Protein AF-A0A397GHV8-F1 (afdb_monomer_lite)

Foldseek 3Di:
DDDPPDDPVRVVVVVLVVVCVVVVVDDSVVVVVVVLLCVQVCVLCVQLPVVCVVVDDPDDSVRSSPDDPVRSVVVSCVSVVPPPPDPPDPPPPDDDDDDDDDDDDDDDDDDDDDDDDDDDDDDDDDDDDDDDDDDDDDDDDDDDDDDDPDDDDDDD

Secondary structure (DSSP, 8-state):
-------HHHHHHHHHHHHHHH-TTS-HHHHHHHHHHHHHHHHHHHHH-GGGGGG-SS--HHHHHTS-HHHHHHHHHHHHHTGGG-----------------------------------------------PPPP--------------PPPPP-

Organism: NCBI:txid1348612

Structure (mmCIF, N/CA/C/O backbone):
data_AF-A0A397GHV8-F1
#
_entry.id   AF-A0A397GHV8-F1
#
loop_
_atom_site.group_PDB
_atom_site.id
_atom_site.type_symbol
_atom_site.label_atom_id
_atom_site.label_alt_id
_atom_site.label_comp_id
_atom_site.label_asym_id
_atom_site.label_entity_id
_atom_site.label_seq_id
_atom_site.pdbx_PDB_ins_code
_atom_site.Cartn_x
_atom_site.Cartn_y
_atom_site.Cartn_z
_atom_site.occupancy
_atom_site.B_iso_or_equiv
_atom_site.auth_seq_id
_atom_site.auth_comp_id
_atom_site.auth_asym_id
_atom_site.auth_atom_id
_atom_site.pdbx_PDB_model_num
ATOM 1 N N . MET A 1 1 ? -38.137 -7.444 -5.343 1.00 61.31 1 MET A N 1
ATOM 2 C CA . MET A 1 1 ? -36.714 -7.296 -4.967 1.00 61.31 1 MET A CA 1
ATOM 3 C C . MET A 1 1 ? -36.447 -5.820 -4.716 1.00 61.31 1 MET A C 1
ATOM 5 O O . MET A 1 1 ? -36.509 -5.040 -5.658 1.00 61.31 1 MET A O 1
ATOM 9 N N . ILE A 1 2 ? -36.284 -5.407 -3.458 1.00 61.28 2 ILE A N 1
ATOM 10 C CA . ILE A 1 2 ? -36.099 -3.989 -3.115 1.00 61.28 2 ILE A CA 1
ATOM 11 C C . ILE A 1 2 ? -34.654 -3.614 -3.449 1.00 61.28 2 ILE A C 1
ATOM 13 O O . ILE A 1 2 ? -33.714 -4.163 -2.878 1.00 61.28 2 ILE A O 1
ATOM 17 N N . LYS A 1 3 ? -34.476 -2.715 -4.419 1.00 72.56 3 LYS A N 1
ATOM 18 C CA . LYS A 1 3 ? -33.164 -2.241 -4.861 1.00 72.56 3 LYS A CA 1
ATOM 19 C C . LYS A 1 3 ? -32.762 -1.065 -3.968 1.00 72.56 3 LYS A C 1
ATOM 21 O O . LYS A 1 3 ? -33.164 0.071 -4.200 1.00 72.56 3 LYS A O 1
ATOM 26 N N . TYR A 1 4 ? -32.029 -1.346 -2.894 1.00 74.69 4 TYR A N 1
ATOM 27 C CA . TYR A 1 4 ? -31.474 -0.296 -2.046 1.00 74.69 4 TYR A CA 1
ATOM 28 C C . TYR A 1 4 ? -30.295 0.359 -2.770 1.00 74.69 4 TYR A C 1
ATOM 30 O O . TYR A 1 4 ? -29.204 -0.203 -2.832 1.00 74.69 4 TYR A O 1
ATOM 38 N N . ASN A 1 5 ? -30.510 1.557 -3.313 1.00 83.81 5 ASN A N 1
ATOM 39 C CA . ASN A 1 5 ? -29.432 2.381 -3.857 1.00 83.81 5 ASN A CA 1
ATOM 40 C C . ASN A 1 5 ? -28.649 3.000 -2.691 1.00 83.81 5 ASN A C 1
ATOM 42 O O . ASN A 1 5 ? -28.887 4.138 -2.287 1.00 83.81 5 ASN A O 1
ATOM 46 N N . ILE A 1 6 ? -27.753 2.218 -2.090 1.00 85.94 6 ILE A N 1
ATOM 47 C CA . ILE A 1 6 ? -26.847 2.718 -1.061 1.00 85.94 6 ILE A CA 1
ATOM 48 C C . ILE A 1 6 ? -25.722 3.508 -1.753 1.00 85.94 6 ILE A C 1
ATOM 50 O O . ILE A 1 6 ? -25.091 3.022 -2.689 1.00 85.94 6 ILE A O 1
ATOM 54 N N . GLY A 1 7 ? -25.471 4.743 -1.313 1.00 93.88 7 GLY A N 1
ATOM 55 C CA . GLY A 1 7 ? -24.343 5.527 -1.826 1.00 93.88 7 GLY A CA 1
ATOM 56 C C . GLY A 1 7 ? -23.004 4.909 -1.414 1.00 93.88 7 GLY A C 1
ATOM 57 O O . GLY A 1 7 ? -22.897 4.350 -0.322 1.00 93.88 7 GLY A O 1
ATOM 58 N N . GLU A 1 8 ? -21.967 5.056 -2.241 1.00 92.31 8 GLU A N 1
ATOM 59 C CA . GLU A 1 8 ? -20.646 4.437 -2.039 1.00 92.31 8 GLU A CA 1
ATOM 60 C C . GLU A 1 8 ? -20.065 4.693 -0.638 1.00 92.31 8 GLU A C 1
ATOM 62 O O . GLU A 1 8 ? -19.580 3.774 0.019 1.00 92.31 8 GLU A O 1
ATOM 67 N N . LYS A 1 9 ? -20.182 5.928 -0.131 1.00 92.62 9 LYS A N 1
ATOM 68 C CA . LYS A 1 9 ? -19.743 6.288 1.228 1.00 92.62 9 LYS A CA 1
ATOM 69 C C . LYS A 1 9 ? -20.422 5.427 2.298 1.00 92.62 9 LYS A C 1
ATOM 71 O O . LYS A 1 9 ? -19.765 4.970 3.230 1.00 92.62 9 LYS A O 1
ATOM 76 N N . LYS A 1 10 ? -21.732 5.200 2.159 1.00 94.31 10 LYS A N 1
ATOM 77 C CA . LYS A 1 10 ? -22.521 4.386 3.090 1.00 94.31 10 LYS A CA 1
ATOM 78 C C . LYS A 1 10 ? -22.217 2.899 2.907 1.00 94.31 10 LYS A C 1
ATOM 80 O O . LYS A 1 10 ? -22.049 2.215 3.908 1.00 94.31 10 LYS A O 1
ATOM 85 N N . ALA A 1 11 ? -22.055 2.432 1.666 1.00 94.88 11 ALA A N 1
ATOM 86 C CA . ALA A 1 11 ? -21.621 1.064 1.368 1.00 94.88 11 ALA A CA 1
ATOM 87 C C . ALA A 1 11 ? -20.285 0.743 2.054 1.00 94.88 11 ALA A C 1
ATOM 89 O O . ALA A 1 11 ? -20.196 -0.201 2.832 1.00 94.88 11 ALA A O 1
ATOM 90 N N . LYS A 1 12 ? -19.263 1.577 1.822 1.00 93.25 12 LYS A N 1
ATOM 91 C CA . LYS A 1 12 ? -17.925 1.420 2.409 1.00 93.25 12 LYS A CA 1
ATOM 92 C C . LYS A 1 12 ? -17.975 1.419 3.934 1.00 93.25 12 LYS A C 1
ATOM 94 O O . LYS A 1 12 ? -17.316 0.596 4.557 1.00 93.25 12 LYS A O 1
ATOM 99 N N . GLY A 1 13 ? -18.769 2.315 4.527 1.00 95.06 13 GLY A N 1
ATOM 100 C CA . GLY A 1 13 ? -18.993 2.353 5.971 1.00 95.06 13 GLY A CA 1
ATOM 101 C C . GLY A 1 13 ? -19.463 1.002 6.510 1.00 95.06 13 GLY A C 1
ATOM 102 O O . GLY A 1 13 ? -18.775 0.422 7.345 1.00 95.06 13 GLY A O 1
ATOM 103 N N . LEU A 1 14 ? -20.555 0.477 5.949 1.00 95.44 14 LEU A N 1
ATOM 104 C CA . LEU A 1 14 ? -21.138 -0.805 6.356 1.00 95.44 14 LEU A CA 1
ATOM 105 C C . LEU A 1 14 ? -20.161 -1.975 6.198 1.00 95.44 14 LEU A C 1
ATOM 107 O O . LEU A 1 14 ? -20.093 -2.825 7.076 1.00 95.44 14 LEU A O 1
ATOM 111 N N . VAL A 1 15 ? -19.368 -1.997 5.124 1.00 95.25 15 VAL A N 1
ATOM 112 C CA . VAL A 1 15 ? -18.340 -3.032 4.928 1.00 95.25 15 VAL A CA 1
ATOM 113 C C . VAL A 1 15 ? -17.275 -2.968 6.024 1.00 95.25 15 VAL A C 1
ATOM 115 O O . VAL A 1 15 ? -16.914 -3.999 6.581 1.00 95.25 15 VAL A O 1
ATOM 118 N N . TYR A 1 16 ? -16.788 -1.775 6.378 1.00 95.75 16 TYR A N 1
ATOM 119 C CA . TYR A 1 16 ? -15.825 -1.643 7.475 1.00 95.75 16 TYR A CA 1
ATOM 120 C C . TYR A 1 16 ? -16.420 -2.047 8.824 1.00 95.75 16 TYR A C 1
ATOM 122 O O . TYR A 1 16 ? -15.723 -2.688 9.603 1.00 95.75 16 TYR A O 1
ATOM 130 N N . ASP A 1 17 ? -17.671 -1.675 9.100 1.00 95.12 17 ASP A N 1
ATOM 131 C CA . ASP A 1 17 ? -18.353 -2.058 10.341 1.00 95.12 17 ASP A CA 1
ATOM 132 C C . ASP A 1 17 ? -18.482 -3.582 10.434 1.00 95.12 17 ASP A C 1
ATOM 134 O O . ASP A 1 17 ? -18.033 -4.174 11.413 1.00 95.12 17 ASP A O 1
ATOM 138 N N . PHE A 1 18 ? -18.937 -4.220 9.352 1.00 95.94 18 PHE A N 1
ATOM 139 C CA . PHE A 1 18 ? -19.019 -5.674 9.245 1.00 95.94 18 PHE A CA 1
ATOM 140 C C . PHE A 1 18 ? -17.666 -6.363 9.479 1.00 95.94 18 PHE A C 1
ATOM 142 O O . PHE A 1 18 ? -17.587 -7.324 10.236 1.00 95.94 18 PHE A O 1
ATOM 149 N N . ILE A 1 19 ? -16.575 -5.875 8.877 1.00 95.75 19 ILE A N 1
ATOM 150 C CA . ILE A 1 19 ? -15.241 -6.477 9.064 1.00 95.75 19 ILE A CA 1
ATOM 151 C C . ILE A 1 19 ? -14.763 -6.339 10.517 1.00 95.75 19 ILE A C 1
ATOM 153 O O . ILE A 1 19 ? -14.168 -7.272 11.054 1.00 95.75 19 ILE A O 1
ATOM 157 N N . ILE A 1 20 ? -15.003 -5.193 11.160 1.00 96.25 20 ILE A N 1
ATOM 158 C CA . ILE A 1 20 ? -14.586 -4.956 12.550 1.00 96.25 20 ILE A CA 1
ATOM 159 C C . ILE A 1 20 ? -15.358 -5.849 13.525 1.00 96.25 20 ILE A C 1
ATOM 161 O O . ILE A 1 20 ? -14.756 -6.351 14.471 1.00 96.25 20 ILE A O 1
ATOM 165 N N . GLU A 1 21 ? -16.641 -6.115 13.269 1.00 96.06 21 GLU A N 1
ATOM 166 C CA . GLU A 1 21 ? -17.420 -7.089 14.047 1.00 96.06 21 GLU A CA 1
ATOM 167 C C . GLU A 1 21 ? -16.802 -8.496 14.003 1.00 96.06 21 GLU A C 1
ATOM 169 O O . GLU A 1 21 ? -16.810 -9.201 15.010 1.00 96.06 21 GLU A O 1
ATOM 174 N N . GLN A 1 22 ? -16.212 -8.891 12.868 1.00 95.94 22 GLN A N 1
ATOM 175 C CA . GLN A 1 22 ? -15.527 -10.184 12.723 1.00 95.94 22 GLN A CA 1
ATOM 176 C C . GLN A 1 22 ? -14.087 -10.179 13.269 1.00 95.94 22 GLN A C 1
ATOM 178 O O . GLN A 1 22 ? -13.521 -11.236 13.544 1.00 95.94 22 GLN A O 1
ATOM 183 N N . LEU A 1 23 ? -13.471 -9.002 13.421 1.00 93.94 23 LEU A N 1
ATOM 184 C CA . LEU A 1 23 ? -12.079 -8.823 13.842 1.00 93.94 23 LEU A CA 1
ATOM 185 C C . LEU A 1 23 ? -12.002 -7.929 15.092 1.00 93.94 23 LEU A C 1
ATOM 187 O O . LEU A 1 23 ? -11.498 -6.803 15.008 1.00 93.94 23 LEU A O 1
ATOM 191 N N . PRO A 1 24 ? -12.420 -8.426 16.274 1.00 86.12 24 PRO A N 1
ATOM 192 C CA . PRO A 1 24 ? -12.605 -7.604 17.476 1.00 86.12 24 PRO A CA 1
ATOM 193 C C . PRO A 1 24 ? -11.316 -6.943 17.990 1.00 86.12 24 PRO A C 1
ATOM 195 O O . PRO A 1 24 ? -11.362 -5.924 18.674 1.00 86.12 24 PRO A O 1
ATOM 198 N N . ASN A 1 25 ? -10.149 -7.480 17.626 1.00 93.06 25 ASN A N 1
ATOM 199 C CA . ASN A 1 25 ? -8.846 -6.933 18.015 1.00 93.06 25 ASN A CA 1
ATOM 200 C C . ASN A 1 25 ? -8.333 -5.830 17.069 1.00 93.06 25 ASN A C 1
ATOM 202 O O . ASN A 1 25 ? -7.255 -5.274 17.289 1.00 93.06 25 ASN A O 1
ATOM 206 N N . THR A 1 26 ? -9.066 -5.513 15.999 1.00 94.12 26 THR A N 1
ATOM 207 C CA . THR A 1 26 ? -8.674 -4.501 15.014 1.00 94.12 26 THR A CA 1
ATOM 208 C C . THR A 1 26 ? -9.481 -3.227 15.213 1.00 94.12 26 THR A C 1
ATOM 210 O O . THR A 1 26 ? -10.691 -3.253 15.393 1.00 94.12 26 THR A O 1
ATOM 213 N N . LYS A 1 27 ? -8.816 -2.072 15.130 1.00 95.38 27 LYS A N 1
ATOM 214 C CA . LYS A 1 27 ? -9.495 -0.771 15.127 1.00 95.38 27 LYS A CA 1
ATOM 215 C C . LYS A 1 27 ? -9.859 -0.353 13.707 1.00 95.38 27 LYS A C 1
ATOM 217 O O . LYS A 1 27 ? -9.039 -0.482 12.794 1.00 95.38 27 LYS A O 1
ATOM 222 N N . ARG A 1 28 ? -11.033 0.263 13.539 1.00 95.00 28 ARG A N 1
ATOM 223 C CA . ARG A 1 28 ? -11.523 0.768 12.242 1.00 95.00 28 ARG A CA 1
ATOM 224 C C . ARG A 1 28 ? -10.532 1.705 11.550 1.00 95.00 28 ARG A C 1
ATOM 226 O O . ARG A 1 28 ? -10.322 1.612 10.345 1.00 95.00 28 ARG A O 1
ATOM 233 N N . GLU A 1 29 ? -9.888 2.583 12.313 1.00 94.50 29 GLU A N 1
ATOM 234 C CA . GLU A 1 29 ? -8.864 3.508 11.813 1.00 94.50 29 GLU A CA 1
ATOM 235 C C . GLU A 1 29 ? -7.645 2.791 11.214 1.00 94.50 29 GLU A C 1
ATOM 237 O O . GLU A 1 29 ? -7.127 3.210 10.179 1.00 94.50 29 GLU A O 1
ATOM 242 N N . ASN A 1 30 ? -7.210 1.688 11.826 1.00 94.62 30 ASN A N 1
ATOM 243 C CA . ASN A 1 30 ? -6.079 0.901 11.348 1.00 94.62 30 ASN A CA 1
ATOM 244 C C . ASN A 1 30 ? -6.458 0.130 10.087 1.00 94.62 30 ASN A C 1
ATOM 246 O O . ASN A 1 30 ? -5.701 0.153 9.119 1.00 94.62 30 ASN A O 1
ATOM 250 N N . LEU A 1 31 ? -7.653 -0.463 10.067 1.00 95.38 31 LEU A N 1
ATOM 251 C CA . LEU A 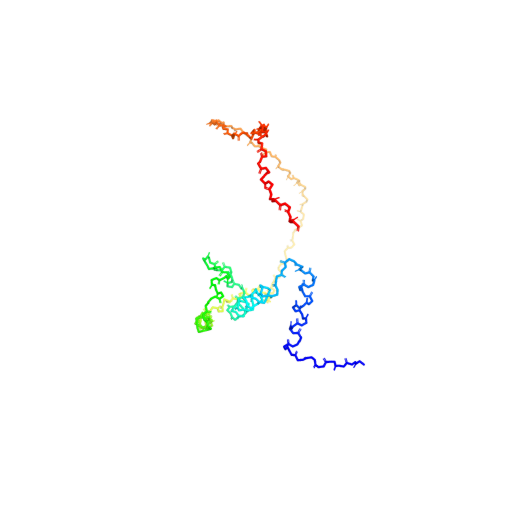1 31 ? -8.194 -1.142 8.893 1.00 95.38 31 LEU A CA 1
ATOM 252 C C . LEU A 1 31 ? -8.316 -0.187 7.695 1.00 95.38 31 LEU A C 1
ATOM 254 O O . LEU A 1 31 ? -7.895 -0.517 6.586 1.00 95.38 31 LEU A O 1
ATOM 258 N N . CYS A 1 32 ? -8.810 1.032 7.921 1.00 94.44 32 CYS A N 1
ATOM 259 C CA . CYS A 1 32 ? -8.894 2.062 6.888 1.00 94.44 32 CYS A CA 1
ATOM 260 C C . CYS A 1 32 ? -7.503 2.441 6.348 1.00 94.44 32 CYS A C 1
ATOM 262 O O . CYS A 1 32 ? -7.288 2.430 5.135 1.00 94.44 32 CYS A O 1
ATOM 264 N N . LYS A 1 33 ? -6.523 2.695 7.229 1.00 94.44 33 LYS A N 1
ATOM 265 C CA . LYS A 1 33 ? -5.134 3.004 6.833 1.00 94.44 33 LYS A CA 1
ATOM 266 C C . LYS A 1 33 ? -4.489 1.865 6.040 1.00 94.44 33 LYS A C 1
ATOM 268 O O . LYS A 1 33 ? -3.810 2.119 5.047 1.00 94.44 33 LYS A O 1
ATOM 273 N N . GLN A 1 34 ? -4.694 0.618 6.464 1.00 94.81 34 GLN A N 1
ATOM 274 C CA . GLN A 1 34 ? -4.198 -0.564 5.755 1.00 94.81 34 GLN A CA 1
ATOM 275 C C . GLN A 1 34 ? -4.845 -0.697 4.377 1.00 94.81 34 GLN A C 1
ATOM 277 O O . GLN A 1 34 ? -4.137 -0.912 3.399 1.00 94.81 34 GLN A O 1
ATOM 282 N N . THR A 1 35 ? -6.158 -0.483 4.285 1.00 95.50 35 THR A N 1
ATOM 283 C CA . THR A 1 35 ? -6.894 -0.545 3.016 1.00 95.50 35 THR A CA 1
ATOM 284 C C . THR A 1 35 ? -6.411 0.532 2.049 1.00 95.50 35 THR A C 1
ATOM 286 O O . THR A 1 35 ? -6.101 0.235 0.901 1.00 95.50 35 THR A O 1
ATOM 289 N N . GLN A 1 36 ? -6.255 1.776 2.510 1.00 94.88 36 GLN A N 1
ATOM 290 C CA . GLN A 1 36 ? -5.715 2.864 1.687 1.00 94.88 36 GLN A CA 1
ATOM 291 C C . GLN A 1 36 ? -4.286 2.573 1.212 1.00 94.88 36 GLN A C 1
ATOM 293 O O . GLN A 1 36 ? -3.964 2.797 0.045 1.00 94.88 36 GLN A O 1
ATOM 298 N N . ARG A 1 37 ? -3.435 2.034 2.095 1.00 96.44 37 ARG A N 1
ATOM 299 C CA . ARG A 1 37 ? -2.079 1.598 1.742 1.00 96.44 37 ARG A CA 1
ATOM 300 C C . ARG A 1 37 ? -2.101 0.512 0.670 1.00 96.44 37 ARG A C 1
ATOM 302 O O . ARG A 1 37 ? -1.358 0.619 -0.300 1.00 96.44 37 ARG A O 1
ATOM 309 N N . ALA A 1 38 ? -2.939 -0.505 0.849 1.00 96.31 38 ALA A N 1
ATOM 310 C CA . ALA A 1 38 ? -3.073 -1.611 -0.086 1.00 96.31 38 ALA A CA 1
ATOM 311 C C . ALA A 1 38 ? -3.556 -1.122 -1.455 1.00 96.31 38 ALA A C 1
ATOM 313 O O . ALA A 1 38 ? -2.915 -1.439 -2.447 1.00 96.31 38 ALA A O 1
ATOM 314 N N . ILE A 1 39 ? -4.593 -0.277 -1.503 1.00 95.88 39 ILE A N 1
ATOM 315 C CA . ILE A 1 39 ? -5.102 0.323 -2.749 1.00 95.88 39 ILE A CA 1
ATOM 316 C C . ILE A 1 39 ? -3.994 1.089 -3.471 1.00 95.88 39 ILE A C 1
ATOM 318 O O . ILE A 1 39 ? -3.804 0.924 -4.669 1.00 95.88 39 ILE A O 1
ATOM 322 N N . LYS A 1 40 ? -3.227 1.911 -2.752 1.00 95.50 40 LYS A N 1
ATOM 323 C CA . LYS A 1 40 ? -2.161 2.711 -3.363 1.00 95.50 40 LYS A CA 1
ATOM 324 C C . LYS A 1 40 ? -1.064 1.849 -3.991 1.00 95.50 40 LYS A C 1
ATOM 326 O O . LYS A 1 40 ? -0.612 2.145 -5.090 1.00 95.50 40 LYS A O 1
ATOM 331 N N . ILE A 1 41 ? -0.652 0.791 -3.295 1.00 96.12 41 ILE A N 1
ATOM 332 C CA . ILE A 1 41 ? 0.344 -0.165 -3.793 1.00 96.12 41 ILE A CA 1
ATOM 333 C C . ILE A 1 41 ? -0.232 -0.964 -4.966 1.00 96.12 41 ILE A C 1
ATOM 335 O O . ILE A 1 41 ? 0.424 -1.079 -5.995 1.00 96.12 41 ILE A O 1
ATOM 339 N N . PHE A 1 42 ? -1.464 -1.461 -4.837 1.00 96.25 42 PHE A N 1
ATOM 340 C CA . PHE A 1 42 ? -2.166 -2.193 -5.889 1.00 96.25 42 PHE A CA 1
ATOM 341 C C . PHE A 1 42 ? -2.243 -1.369 -7.177 1.00 96.25 42 PHE A C 1
ATOM 343 O O . PHE A 1 42 ? -1.761 -1.825 -8.204 1.00 96.25 42 PHE A O 1
ATOM 350 N N . ASN A 1 43 ? -2.713 -0.123 -7.101 1.00 95.25 43 ASN A N 1
ATOM 351 C CA . ASN A 1 43 ? -2.837 0.761 -8.261 1.00 95.25 43 ASN A CA 1
ATOM 352 C C . ASN A 1 43 ? -1.490 1.051 -8.948 1.00 95.25 43 ASN A C 1
ATOM 354 O O . ASN A 1 43 ? -1.456 1.313 -10.148 1.00 95.25 43 ASN A O 1
ATOM 358 N N . LEU A 1 44 ? -0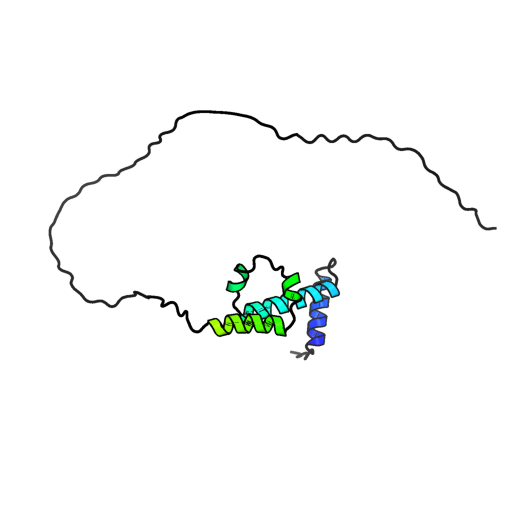.377 1.056 -8.202 1.00 95.94 44 LEU A N 1
ATOM 359 C CA . LEU A 1 44 ? 0.953 1.216 -8.791 1.00 95.94 44 LEU A CA 1
ATOM 360 C C . LEU A 1 44 ? 1.316 -0.017 -9.627 1.00 95.94 44 LEU A C 1
ATOM 362 O O . LEU A 1 44 ? 1.644 0.119 -10.803 1.00 95.94 44 LEU A O 1
ATOM 366 N N . PHE A 1 45 ? 1.239 -1.209 -9.030 1.00 95.75 45 PHE A N 1
ATOM 367 C CA . PHE A 1 45 ? 1.636 -2.463 -9.681 1.00 95.75 45 PHE A CA 1
ATOM 368 C C . PHE A 1 45 ? 0.645 -2.952 -10.735 1.00 95.75 45 PHE A C 1
ATOM 370 O O . PHE A 1 45 ? 1.050 -3.633 -11.668 1.00 95.75 45 PHE A O 1
ATOM 377 N N . GLU A 1 46 ? -0.619 -2.548 -10.653 1.00 95.69 46 GLU A N 1
ATOM 378 C CA . GLU A 1 46 ? -1.592 -2.726 -11.732 1.00 95.69 46 GLU A CA 1
ATOM 379 C C . GLU A 1 46 ? -1.142 -2.004 -13.011 1.00 95.69 46 GLU A C 1
ATOM 381 O O . GLU A 1 46 ? -1.310 -2.530 -14.106 1.00 95.69 46 GLU A O 1
ATOM 386 N N . LYS A 1 47 ? -0.515 -0.827 -12.879 1.00 95.06 47 LYS A N 1
ATOM 387 C CA . LYS A 1 47 ? -0.061 -0.024 -14.021 1.00 95.06 47 LYS A CA 1
ATOM 388 C C . LYS A 1 47 ? 1.300 -0.437 -14.569 1.00 95.06 47 LYS A C 1
ATOM 390 O O . LYS A 1 47 ? 1.483 -0.428 -15.778 1.00 95.06 47 LYS A O 1
ATOM 395 N N . ILE A 1 48 ? 2.259 -0.752 -13.698 1.00 94.88 48 ILE A N 1
ATOM 396 C CA . ILE A 1 48 ? 3.629 -1.091 -14.133 1.00 94.88 48 ILE A CA 1
ATOM 397 C C . ILE A 1 48 ? 3.846 -2.590 -14.375 1.00 94.88 48 ILE A C 1
ATOM 399 O O . ILE A 1 48 ? 4.884 -2.969 -14.913 1.00 94.88 48 ILE A O 1
ATOM 403 N N . GLY A 1 49 ? 2.888 -3.428 -13.969 1.00 95.00 49 GLY A N 1
ATOM 404 C CA . GLY A 1 49 ? 2.966 -4.885 -14.014 1.00 95.00 49 GLY A CA 1
ATOM 405 C C . GLY A 1 49 ? 3.213 -5.501 -12.635 1.00 95.00 49 GLY A C 1
ATOM 406 O O . GLY A 1 49 ? 4.084 -5.072 -11.870 1.00 95.00 49 GLY A O 1
ATOM 407 N N . THR A 1 50 ? 2.449 -6.542 -12.299 1.00 95.25 50 THR A N 1
ATOM 408 C CA . THR A 1 50 ? 2.592 -7.268 -11.025 1.00 95.25 50 THR A CA 1
ATOM 409 C C . THR A 1 50 ? 3.895 -8.059 -10.950 1.00 95.25 50 THR A C 1
ATOM 411 O O . THR A 1 50 ? 4.421 -8.274 -9.860 1.00 95.25 50 THR A O 1
ATOM 414 N N . ASP A 1 51 ? 4.458 -8.442 -12.099 1.00 94.31 51 ASP A N 1
ATOM 415 C CA . ASP A 1 51 ? 5.792 -9.038 -12.215 1.00 94.31 51 ASP A CA 1
ATOM 416 C C . ASP A 1 51 ? 6.878 -8.105 -11.663 1.00 94.31 51 ASP A C 1
ATOM 418 O O . ASP A 1 51 ? 7.914 -8.570 -11.189 1.00 94.31 51 ASP A O 1
ATOM 422 N N . LYS A 1 52 ? 6.635 -6.787 -11.640 1.00 94.25 52 LYS A N 1
ATOM 423 C CA . LYS A 1 52 ? 7.608 -5.818 -11.130 1.00 94.25 52 LYS A CA 1
ATOM 424 C C . LYS A 1 52 ? 7.798 -5.870 -9.617 1.00 94.25 52 LYS A C 1
ATOM 426 O O . LYS A 1 52 ? 8.840 -5.432 -9.127 1.00 94.25 52 LYS A O 1
ATOM 431 N N . ILE A 1 53 ? 6.852 -6.448 -8.874 1.00 94.31 53 ILE A N 1
ATOM 432 C CA . ILE A 1 53 ? 6.925 -6.562 -7.409 1.00 94.31 53 ILE A CA 1
ATOM 433 C C . ILE A 1 53 ? 8.200 -7.301 -6.979 1.00 94.31 53 ILE A C 1
ATOM 435 O O . ILE A 1 53 ? 8.841 -6.899 -6.007 1.00 94.31 53 ILE A O 1
ATOM 439 N N . GLN A 1 54 ? 8.620 -8.326 -7.731 1.00 94.25 54 GLN A N 1
ATOM 440 C CA . GLN A 1 54 ? 9.791 -9.144 -7.391 1.00 94.25 54 GLN A CA 1
ATOM 441 C C . GLN A 1 54 ? 11.118 -8.366 -7.406 1.00 94.25 54 GLN A C 1
ATOM 443 O O . GLN A 1 54 ? 12.096 -8.801 -6.802 1.00 94.25 54 GLN A O 1
ATOM 448 N N . TYR A 1 55 ? 11.173 -7.213 -8.082 1.00 93.69 55 TYR A N 1
ATOM 449 C CA . TYR A 1 55 ? 12.392 -6.403 -8.181 1.00 93.69 55 TYR A CA 1
ATOM 450 C C . TYR A 1 55 ? 12.558 -5.416 -7.017 1.00 93.69 55 TYR A C 1
ATOM 452 O O . TYR A 1 55 ? 13.596 -4.756 -6.912 1.00 93.69 55 TYR A O 1
ATOM 460 N N . ILE A 1 56 ? 11.578 -5.311 -6.115 1.00 94.19 56 ILE A N 1
ATOM 461 C CA . ILE A 1 56 ? 11.681 -4.459 -4.930 1.00 94.19 56 ILE A CA 1
ATOM 462 C C . ILE A 1 56 ? 12.604 -5.123 -3.904 1.00 94.19 56 ILE A C 1
ATOM 464 O O . ILE A 1 56 ? 12.231 -6.096 -3.256 1.00 94.19 56 ILE A O 1
ATOM 468 N N . LYS A 1 57 ? 13.805 -4.566 -3.714 1.00 94.38 57 LYS A N 1
ATOM 469 C CA . LYS A 1 57 ? 14.792 -5.106 -2.759 1.00 94.38 57 LYS A CA 1
ATOM 470 C C . LYS A 1 57 ? 14.777 -4.424 -1.392 1.00 94.38 57 LYS A C 1
ATOM 472 O O . LYS A 1 57 ? 14.921 -5.083 -0.372 1.00 94.38 57 LYS A O 1
ATOM 477 N N . THR A 1 58 ? 14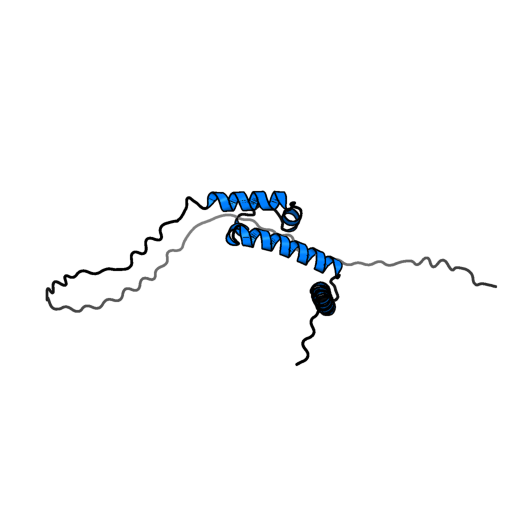.642 -3.100 -1.365 1.00 96.44 58 THR A N 1
ATOM 478 C CA . THR A 1 58 ? 14.909 -2.286 -0.162 1.00 96.44 58 THR A CA 1
ATOM 479 C C . THR A 1 58 ? 13.704 -1.486 0.327 1.00 96.44 58 THR A C 1
ATOM 481 O O . THR A 1 58 ? 13.715 -0.967 1.443 1.00 96.44 58 THR A O 1
ATOM 484 N N . PHE A 1 59 ? 12.645 -1.380 -0.478 1.00 95.75 59 PHE A N 1
ATOM 485 C CA . PHE A 1 59 ? 11.470 -0.587 -0.136 1.00 95.75 59 PHE A CA 1
ATOM 486 C C . PHE A 1 59 ? 10.380 -1.456 0.487 1.00 95.75 59 PHE A C 1
ATOM 488 O O . PHE A 1 59 ? 9.901 -2.413 -0.110 1.00 95.75 59 PHE A O 1
ATOM 495 N N . SER A 1 60 ? 9.937 -1.083 1.687 1.00 95.25 60 SER A N 1
ATOM 496 C CA . SER A 1 60 ? 8.769 -1.705 2.314 1.00 95.25 60 SER A CA 1
ATOM 497 C C . SER A 1 60 ? 7.460 -1.152 1.740 1.00 95.25 60 SER A C 1
ATOM 499 O O . SER A 1 60 ? 7.408 -0.013 1.271 1.00 95.25 60 SER A O 1
ATOM 501 N N . ALA A 1 61 ? 6.361 -1.895 1.904 1.00 93.81 61 ALA A N 1
ATOM 502 C CA . ALA A 1 61 ? 5.009 -1.413 1.605 1.00 93.81 61 ALA A CA 1
ATOM 503 C C . ALA A 1 61 ? 4.692 -0.072 2.300 1.00 93.81 61 ALA A C 1
ATOM 505 O O . ALA A 1 61 ? 4.060 0.815 1.728 1.00 93.81 61 ALA A O 1
ATOM 506 N N . ASN A 1 62 ? 5.165 0.109 3.538 1.00 95.06 62 ASN A N 1
ATOM 507 C CA . ASN A 1 62 ? 4.977 1.358 4.270 1.00 95.06 62 ASN A CA 1
ATOM 508 C C . ASN A 1 62 ? 5.733 2.519 3.608 1.00 95.06 62 ASN A C 1
ATOM 510 O O . ASN A 1 62 ? 5.178 3.608 3.485 1.00 95.06 62 ASN A O 1
ATOM 514 N N . SER A 1 63 ? 6.965 2.281 3.156 1.00 96.19 63 SER A N 1
ATOM 515 C CA . SER A 1 63 ? 7.786 3.280 2.463 1.00 96.19 63 SER A CA 1
ATOM 516 C C . SER A 1 63 ? 7.162 3.685 1.128 1.00 96.19 63 SER A C 1
ATOM 518 O O . SER A 1 63 ? 6.973 4.873 0.893 1.00 96.19 63 SER A O 1
ATOM 520 N N . ILE A 1 64 ? 6.746 2.713 0.311 1.00 95.25 64 ILE A N 1
ATOM 521 C CA . ILE A 1 64 ? 6.102 2.959 -0.992 1.00 95.25 64 ILE A CA 1
ATOM 522 C C . ILE A 1 64 ? 4.812 3.767 -0.813 1.00 95.25 64 ILE A C 1
ATOM 524 O O . ILE A 1 64 ? 4.537 4.703 -1.557 1.00 95.25 64 ILE A O 1
ATOM 528 N N . SER A 1 65 ? 4.031 3.468 0.229 1.00 95.00 65 SER A N 1
ATOM 529 C CA . SER A 1 65 ? 2.769 4.172 0.483 1.00 95.00 65 SER A CA 1
ATOM 530 C C . SER A 1 65 ? 2.920 5.667 0.782 1.00 95.00 65 SER A C 1
ATOM 532 O O . SER A 1 65 ? 1.950 6.418 0.641 1.00 95.00 65 SER A O 1
ATOM 534 N N . LYS A 1 66 ? 4.121 6.109 1.171 1.00 96.25 66 LYS A N 1
ATOM 535 C CA . LYS A 1 66 ? 4.425 7.515 1.456 1.00 96.25 66 LYS A CA 1
ATOM 536 C C . LYS A 1 66 ? 4.737 8.335 0.205 1.00 96.25 66 LYS A C 1
ATOM 538 O O . LYS A 1 66 ? 4.706 9.553 0.314 1.00 96.25 66 LYS A O 1
ATOM 543 N N . PHE A 1 67 ? 4.988 7.702 -0.943 1.00 95.75 67 PHE A N 1
ATOM 544 C CA . PHE A 1 67 ? 5.262 8.424 -2.187 1.00 95.75 67 PHE A CA 1
ATOM 545 C C . PHE A 1 67 ? 4.091 9.316 -2.576 1.00 95.75 67 PHE A C 1
ATOM 547 O O . PHE A 1 67 ? 2.933 8.928 -2.398 1.00 95.75 67 PHE A O 1
ATOM 554 N N . THR A 1 68 ? 4.355 10.503 -3.102 1.00 96.19 68 THR A N 1
ATOM 555 C CA . THR A 1 68 ? 3.287 11.358 -3.624 1.00 96.19 68 THR A CA 1
ATOM 556 C C . THR A 1 68 ? 2.715 10.772 -4.914 1.00 96.19 68 THR A C 1
ATOM 558 O O . THR A 1 68 ? 3.273 9.847 -5.509 1.00 96.19 68 THR A O 1
ATOM 561 N N . ASN A 1 69 ? 1.565 11.283 -5.353 1.00 94.12 69 ASN A N 1
ATOM 562 C CA . ASN A 1 69 ? 0.984 10.818 -6.610 1.00 94.12 69 ASN A CA 1
ATOM 563 C C . ASN A 1 69 ? 1.906 11.148 -7.792 1.00 94.12 69 ASN A C 1
ATOM 565 O O . ASN A 1 69 ? 2.016 10.348 -8.712 1.00 94.12 69 ASN A O 1
ATOM 569 N N . GLU A 1 70 ? 2.616 12.274 -7.743 1.00 96.69 70 GLU A N 1
ATOM 570 C CA . GLU A 1 70 ? 3.571 12.696 -8.771 1.00 96.69 70 GLU A CA 1
ATOM 571 C C . GLU A 1 70 ? 4.797 11.776 -8.811 1.00 96.69 70 GLU A C 1
ATOM 573 O O . GLU A 1 70 ? 5.250 11.400 -9.889 1.00 96.69 70 GLU A O 1
ATOM 578 N N . GLU A 1 71 ? 5.325 11.372 -7.651 1.00 96.50 71 GLU A N 1
ATOM 579 C CA . GLU A 1 71 ? 6.428 10.404 -7.570 1.00 96.50 71 GLU A CA 1
ATOM 580 C C . GLU A 1 71 ? 6.021 9.039 -8.129 1.00 96.50 71 GLU A C 1
ATOM 582 O O . GLU A 1 71 ? 6.772 8.437 -8.895 1.00 96.50 71 GLU A O 1
ATOM 587 N N . LEU A 1 72 ? 4.813 8.573 -7.799 1.00 95.44 72 LEU A N 1
ATOM 588 C CA . LEU A 1 72 ? 4.273 7.330 -8.348 1.00 95.44 72 LEU A CA 1
ATOM 589 C C . LEU A 1 72 ? 4.079 7.411 -9.863 1.00 95.44 72 LEU A C 1
ATOM 591 O O . LEU A 1 72 ? 4.403 6.452 -10.560 1.00 95.44 72 LEU A O 1
ATOM 595 N N . GLN A 1 73 ? 3.597 8.542 -10.381 1.00 95.81 73 GLN A N 1
ATOM 596 C CA . GLN A 1 73 ? 3.428 8.721 -11.823 1.00 95.81 73 GLN A CA 1
ATOM 597 C C . GLN A 1 73 ? 4.762 8.709 -12.563 1.00 95.81 73 GLN A C 1
ATOM 599 O O . GLN A 1 73 ? 4.863 8.024 -13.567 1.00 95.81 73 GLN A O 1
ATOM 604 N N . LYS A 1 74 ? 5.826 9.313 -12.021 1.00 96.38 74 LYS A N 1
ATOM 605 C CA . LYS A 1 74 ? 7.169 9.206 -12.625 1.00 96.38 74 LYS A CA 1
ATOM 606 C C . LYS A 1 74 ? 7.639 7.757 -12.768 1.00 96.38 74 LYS A C 1
ATOM 608 O O . LYS A 1 74 ? 8.259 7.407 -13.768 1.00 96.38 74 LYS A O 1
ATOM 613 N N . VAL A 1 75 ? 7.358 6.913 -11.770 1.00 94.38 75 VAL A N 1
ATOM 614 C CA . VAL A 1 75 ? 7.668 5.477 -11.846 1.00 94.38 75 VAL A CA 1
ATOM 615 C C . VAL A 1 75 ? 6.839 4.818 -12.947 1.00 94.38 75 VAL A C 1
ATOM 617 O O . VAL A 1 75 ? 7.386 4.074 -13.756 1.00 94.38 75 VAL A O 1
ATOM 620 N N . ILE A 1 76 ? 5.541 5.116 -13.011 1.00 94.75 76 ILE A N 1
ATOM 621 C CA . ILE A 1 76 ? 4.644 4.594 -14.050 1.00 94.75 76 ILE A CA 1
ATOM 622 C C . ILE A 1 76 ? 5.119 5.005 -15.447 1.00 94.75 76 ILE A C 1
ATOM 624 O O . ILE A 1 76 ? 5.243 4.147 -16.321 1.00 94.75 76 ILE A O 1
ATOM 628 N N . ASP A 1 77 ? 5.447 6.278 -15.644 1.00 95.19 77 ASP A N 1
ATOM 629 C CA . ASP A 1 77 ? 5.912 6.833 -16.913 1.00 95.19 77 ASP A CA 1
ATOM 630 C C . ASP A 1 77 ? 7.226 6.180 -17.353 1.00 95.19 77 ASP A C 1
ATOM 632 O O . ASP A 1 77 ? 7.381 5.834 -18.523 1.00 95.19 77 ASP A O 1
ATOM 636 N N . TYR A 1 78 ? 8.150 5.933 -16.417 1.00 94.06 78 TYR A N 1
ATOM 637 C CA . TYR A 1 78 ? 9.401 5.225 -16.693 1.00 94.06 78 TYR A CA 1
ATOM 638 C C . TYR A 1 78 ? 9.159 3.803 -17.217 1.00 94.06 78 TYR A C 1
ATOM 640 O O . TYR A 1 78 ? 9.770 3.398 -18.205 1.00 94.06 78 TYR A O 1
ATOM 648 N N . PHE A 1 79 ? 8.264 3.035 -16.592 1.00 89.75 79 PHE A N 1
ATOM 649 C CA . PHE A 1 79 ? 7.967 1.672 -17.048 1.00 89.75 79 PHE A CA 1
ATOM 650 C C . PHE A 1 79 ? 7.107 1.637 -18.316 1.00 89.75 79 PHE A C 1
ATOM 652 O O . PHE A 1 79 ? 7.248 0.709 -19.107 1.00 89.75 79 PHE A O 1
ATOM 659 N N . SER A 1 80 ? 6.278 2.656 -18.541 1.00 88.06 80 SER A N 1
ATOM 660 C CA . SER A 1 80 ? 5.442 2.764 -19.742 1.00 88.06 80 SER A CA 1
ATOM 661 C C . SER A 1 80 ? 6.252 3.198 -20.970 1.00 88.06 80 SER A C 1
ATOM 663 O O . SER A 1 80 ? 6.044 2.674 -22.056 1.00 88.06 80 SER A O 1
ATOM 665 N N . SER A 1 81 ? 7.221 4.105 -20.800 1.00 80.12 81 SER A N 1
ATOM 666 C CA . SER A 1 81 ? 8.044 4.643 -21.901 1.00 80.12 81 SER A CA 1
ATOM 667 C C . SER A 1 81 ? 9.125 3.674 -22.390 1.00 80.12 81 SER A C 1
ATOM 669 O O . SER A 1 81 ? 9.640 3.818 -23.492 1.00 80.12 81 SER A O 1
ATOM 671 N N . ASN A 1 82 ? 9.489 2.678 -21.578 1.00 65.50 82 ASN A N 1
ATOM 672 C CA . ASN A 1 82 ? 10.493 1.670 -21.931 1.00 65.50 82 ASN A CA 1
ATOM 673 C C . ASN A 1 82 ? 9.891 0.437 -22.636 1.00 65.50 82 ASN A C 1
ATOM 675 O O . ASN A 1 82 ? 10.605 -0.539 -22.871 1.00 65.50 82 ASN A O 1
ATOM 679 N N . HIS A 1 83 ? 8.590 0.449 -22.954 1.00 58.47 83 HIS A N 1
ATOM 680 C CA . HIS A 1 83 ? 7.888 -0.709 -23.512 1.00 58.47 83 HIS A CA 1
ATOM 681 C C . HIS A 1 83 ? 8.077 -0.898 -25.032 1.00 58.47 83 HIS A C 1
ATOM 683 O O . HIS A 1 83 ? 7.771 -1.971 -25.545 1.00 58.47 83 HIS A O 1
ATOM 689 N N . ASP A 1 84 ? 8.667 0.065 -25.745 1.00 55.41 84 ASP A N 1
ATOM 690 C CA . ASP A 1 84 ? 8.731 0.020 -27.216 1.00 55.41 84 ASP A CA 1
ATOM 691 C C . ASP A 1 84 ? 9.833 -0.885 -27.809 1.00 55.41 84 ASP A C 1
ATOM 693 O O . ASP A 1 84 ? 9.885 -1.050 -29.023 1.00 55.41 84 ASP A O 1
ATOM 697 N N . ASN A 1 85 ? 10.702 -1.519 -27.006 1.00 54.69 85 ASN A N 1
ATOM 698 C CA . ASN A 1 85 ? 11.904 -2.193 -27.544 1.00 54.69 85 ASN A CA 1
ATOM 699 C C . ASN A 1 85 ? 12.115 -3.659 -27.129 1.00 54.69 85 ASN A C 1
ATOM 701 O O . ASN A 1 85 ? 13.226 -4.169 -27.253 1.00 54.69 85 ASN A O 1
ATOM 705 N N . SER A 1 86 ? 11.099 -4.368 -26.634 1.00 50.34 86 SER A N 1
ATOM 706 C CA . SER A 1 86 ? 11.272 -5.790 -26.2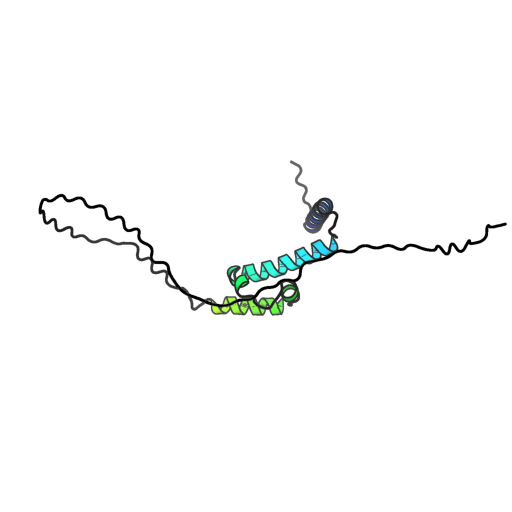95 1.00 50.34 86 SER A CA 1
ATOM 707 C C . SER A 1 86 ? 10.006 -6.609 -26.518 1.00 50.34 86 SER A C 1
ATOM 709 O O . SER A 1 86 ? 9.524 -7.286 -25.612 1.00 50.34 86 SER A O 1
ATOM 711 N N . SER A 1 87 ? 9.488 -6.606 -27.748 1.00 51.62 87 SER A N 1
ATOM 712 C CA . SER A 1 87 ? 8.773 -7.793 -28.223 1.00 51.62 87 SER A CA 1
ATOM 713 C C . SER A 1 87 ? 9.814 -8.885 -28.436 1.00 51.62 87 SER A C 1
ATOM 715 O O . SER A 1 87 ? 10.449 -8.963 -29.482 1.00 51.62 87 SER A O 1
ATOM 717 N N . THR A 1 88 ? 10.053 -9.687 -27.402 1.00 49.91 88 THR A N 1
ATOM 718 C CA . THR A 1 88 ? 10.780 -10.943 -27.551 1.00 49.91 88 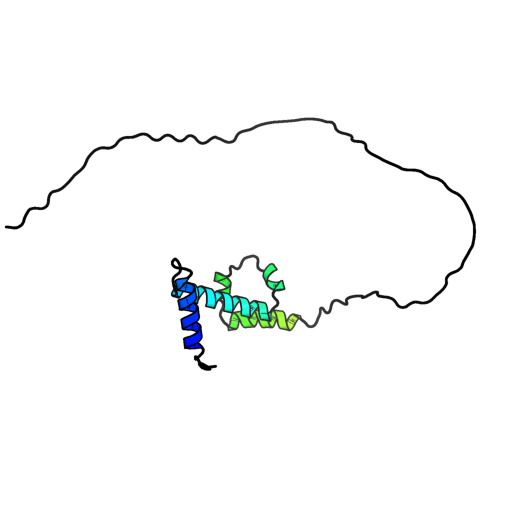THR A CA 1
ATOM 719 C C . THR A 1 88 ? 9.966 -11.811 -28.499 1.00 49.91 88 THR A C 1
ATOM 721 O O . THR A 1 88 ? 8.878 -12.264 -28.139 1.00 49.91 88 THR A O 1
ATOM 724 N N . GLU A 1 89 ? 10.466 -12.004 -29.720 1.00 45.16 89 GLU A N 1
ATOM 725 C CA . GLU A 1 89 ? 9.896 -12.952 -30.666 1.00 45.16 89 GLU A CA 1
ATOM 726 C C . GLU A 1 89 ? 9.854 -14.340 -30.026 1.00 45.16 89 GLU A C 1
ATOM 728 O O . GLU A 1 89 ? 10.864 -15.020 -29.840 1.00 45.16 89 GLU A O 1
ATOM 733 N N . ILE A 1 90 ? 8.647 -14.768 -29.681 1.00 52.53 90 ILE A N 1
ATOM 734 C CA . ILE A 1 90 ? 8.333 -16.172 -29.484 1.00 52.53 90 ILE A CA 1
ATOM 735 C C . ILE A 1 90 ? 8.475 -16.864 -30.843 1.00 52.53 90 ILE A C 1
ATOM 737 O O . ILE A 1 90 ? 7.539 -16.895 -31.639 1.00 52.53 90 ILE A O 1
ATOM 741 N N . SER A 1 91 ? 9.653 -17.435 -31.111 1.00 46.91 91 SER A N 1
ATOM 742 C CA . SER A 1 91 ? 9.818 -18.447 -32.158 1.00 46.91 91 SER A CA 1
ATOM 743 C C . SER A 1 91 ? 8.949 -19.654 -31.808 1.00 46.91 91 SER A C 1
ATOM 745 O O . SER A 1 91 ? 9.374 -20.589 -31.132 1.00 46.91 91 SER A O 1
ATOM 747 N N . THR A 1 92 ? 7.699 -19.625 -32.257 1.00 42.78 92 THR A N 1
ATOM 748 C CA . THR A 1 92 ? 6.849 -20.806 -32.345 1.00 42.78 92 THR A CA 1
ATOM 749 C C . THR A 1 92 ? 7.303 -21.594 -33.568 1.00 42.78 92 THR A C 1
ATOM 751 O O . THR A 1 92 ? 6.814 -21.409 -34.675 1.00 42.78 92 THR A O 1
ATOM 754 N N . THR A 1 93 ? 8.274 -22.491 -33.392 1.00 53.81 93 THR A N 1
ATOM 755 C CA . THR A 1 93 ? 8.519 -23.541 -34.387 1.00 53.81 93 THR A CA 1
ATOM 756 C C . THR A 1 93 ? 7.451 -24.618 -34.209 1.00 53.81 93 THR A C 1
ATOM 758 O O . THR A 1 93 ? 7.662 -25.663 -33.606 1.00 53.81 93 THR A O 1
ATOM 761 N N . SER A 1 94 ? 6.251 -24.333 -34.715 1.00 51.91 94 SER A N 1
ATOM 762 C CA . SER A 1 94 ? 5.217 -25.342 -34.932 1.00 51.91 94 SER A CA 1
ATOM 763 C C . SER A 1 94 ? 4.920 -25.432 -36.426 1.00 51.91 94 SER A C 1
ATOM 765 O O . SER A 1 94 ? 4.189 -24.620 -36.979 1.00 51.91 94 SER A O 1
ATOM 767 N N . GLY A 1 95 ? 5.577 -26.411 -37.052 1.00 46.16 95 GLY A N 1
ATOM 768 C CA . GLY A 1 95 ? 5.105 -27.228 -38.172 1.00 46.16 95 GLY A CA 1
ATOM 769 C C . GLY A 1 95 ? 4.454 -26.565 -39.389 1.00 46.16 95 GLY A C 1
ATOM 770 O O . GLY A 1 95 ? 3.261 -26.282 -39.386 1.00 46.16 95 GLY A O 1
ATOM 771 N N . LEU A 1 96 ? 5.170 -26.603 -40.519 1.00 43.22 96 LEU A N 1
ATOM 772 C CA . LEU A 1 96 ? 4.551 -27.019 -41.779 1.00 43.22 96 LEU A CA 1
ATOM 773 C C . LEU A 1 96 ? 5.487 -27.962 -42.552 1.00 43.22 96 LEU A C 1
ATOM 775 O O . LEU A 1 96 ? 6.478 -27.548 -43.142 1.00 43.22 96 LEU A O 1
ATOM 779 N N . SER A 1 97 ? 5.152 -29.251 -42.444 1.00 54.84 97 SER A N 1
ATOM 780 C CA . SER A 1 97 ? 5.238 -30.322 -43.446 1.00 54.84 97 SER A CA 1
ATOM 781 C C . SER A 1 97 ? 5.904 -29.985 -44.784 1.00 54.84 97 SER A C 1
ATOM 783 O O . SER A 1 97 ? 5.445 -29.077 -45.467 1.00 54.84 97 SER A O 1
ATOM 785 N N . ASN A 1 98 ? 6.829 -30.847 -45.229 1.00 51.69 98 ASN A N 1
ATOM 786 C CA . ASN A 1 98 ? 6.708 -31.538 -46.519 1.00 51.69 98 ASN A CA 1
ATOM 787 C C . ASN A 1 98 ? 7.486 -32.869 -46.511 1.00 51.69 98 ASN A C 1
ATOM 789 O O . ASN A 1 98 ? 8.600 -32.956 -46.011 1.00 51.69 98 ASN A O 1
ATOM 793 N N . HIS A 1 99 ? 6.824 -33.881 -47.067 1.00 49.91 99 HIS A N 1
ATOM 794 C CA . HIS A 1 99 ? 7.192 -35.280 -47.300 1.00 49.91 99 HIS A CA 1
ATOM 795 C C . HIS A 1 99 ? 8.672 -35.592 -47.616 1.00 49.91 99 HIS A C 1
ATOM 797 O O . HIS A 1 99 ? 9.325 -34.817 -48.302 1.00 49.91 99 HIS A O 1
ATOM 803 N N . VAL A 1 100 ? 9.160 -36.757 -47.171 1.00 43.25 100 VAL A N 1
ATOM 804 C CA . VAL A 1 100 ? 9.515 -37.938 -47.994 1.00 43.25 100 VAL A CA 1
ATOM 805 C C . VAL A 1 100 ? 9.726 -39.104 -47.017 1.00 43.25 100 VAL A C 1
ATOM 807 O O . VAL A 1 100 ? 10.590 -39.044 -46.147 1.00 43.25 100 VAL A O 1
ATOM 810 N N . THR A 1 101 ? 8.915 -40.154 -47.136 1.00 43.16 101 THR A N 1
ATOM 811 C CA . THR A 1 101 ? 9.147 -41.447 -46.480 1.00 43.16 101 THR A CA 1
ATOM 812 C C . THR A 1 101 ? 9.764 -42.358 -47.530 1.00 43.16 101 THR A C 1
ATOM 814 O O . THR A 1 101 ? 9.071 -42.784 -48.450 1.00 43.16 101 THR A O 1
ATOM 817 N N . GLU A 1 102 ? 11.064 -42.615 -47.429 1.00 45.28 102 GLU A N 1
ATOM 818 C CA . GLU A 1 102 ? 11.727 -43.647 -48.222 1.00 45.28 102 GLU A CA 1
ATOM 819 C C . GLU A 1 102 ? 11.693 -44.937 -47.395 1.00 45.28 102 GLU A C 1
ATOM 821 O O . GLU A 1 102 ? 12.360 -45.078 -46.372 1.00 45.28 102 GLU A O 1
ATOM 826 N N . ILE A 1 103 ? 10.793 -45.834 -47.788 1.00 44.75 103 ILE A N 1
ATOM 827 C CA . ILE A 1 103 ? 10.696 -47.202 -47.282 1.00 44.75 103 ILE A CA 1
ATOM 828 C C . ILE A 1 103 ? 11.884 -47.987 -47.836 1.00 44.75 103 ILE A C 1
ATOM 830 O O . ILE A 1 103 ? 11.965 -48.224 -49.037 1.00 44.75 103 ILE A O 1
ATOM 834 N N . SER A 1 104 ? 12.792 -48.395 -46.953 1.00 50.09 104 SER A N 1
ATOM 835 C CA . SER A 1 104 ? 13.741 -49.469 -47.226 1.00 50.09 104 SER A CA 1
ATOM 836 C C . SER A 1 104 ? 13.456 -50.581 -46.228 1.00 50.09 104 SER A C 1
ATOM 838 O O . SER A 1 104 ? 13.754 -50.461 -45.042 1.00 50.09 104 SER A O 1
ATOM 840 N N . GLU A 1 105 ? 12.823 -51.635 -46.728 1.00 46.03 105 GLU A N 1
ATOM 841 C CA . GLU A 1 105 ? 12.612 -52.897 -46.030 1.00 46.03 105 GLU A CA 1
ATOM 842 C C . GLU A 1 105 ? 13.972 -53.561 -45.785 1.00 46.03 105 GLU A C 1
ATOM 844 O O . GLU A 1 105 ? 14.769 -53.692 -46.713 1.00 46.03 105 GLU A O 1
ATOM 849 N N . HIS A 1 106 ? 14.244 -53.975 -44.547 1.00 45.69 106 HIS A N 1
ATOM 850 C CA . HIS A 1 106 ? 15.050 -55.166 -44.298 1.00 45.69 106 HIS A CA 1
ATOM 851 C C . HIS A 1 106 ? 14.745 -55.751 -42.915 1.00 45.69 106 HIS A C 1
ATOM 853 O O . HIS A 1 106 ? 14.788 -55.057 -41.898 1.00 45.69 106 HIS A O 1
ATOM 859 N N . ASP A 1 107 ? 14.404 -57.035 -42.960 1.00 40.81 107 ASP A N 1
ATOM 860 C CA . ASP A 1 107 ? 13.944 -57.914 -41.892 1.00 40.81 107 ASP A CA 1
ATOM 861 C C . ASP A 1 107 ? 15.017 -58.323 -40.865 1.00 40.81 107 ASP A C 1
ATOM 863 O O . ASP A 1 107 ? 16.216 -58.343 -41.148 1.00 40.81 107 ASP A O 1
ATOM 867 N N . ASP A 1 108 ? 14.480 -58.743 -39.713 1.00 37.34 108 ASP A N 1
ATOM 868 C CA . ASP A 1 108 ? 14.998 -59.648 -38.681 1.00 37.34 108 ASP A CA 1
ATOM 869 C C . ASP A 1 108 ? 16.244 -59.248 -37.872 1.00 37.34 108 ASP A C 1
ATOM 871 O O . ASP A 1 108 ? 17.363 -59.179 -38.373 1.00 37.34 108 ASP A O 1
ATOM 875 N N . ASN A 1 109 ? 16.075 -59.131 -36.545 1.00 40.72 109 ASN A N 1
ATOM 876 C CA . ASN A 1 109 ? 16.525 -60.166 -35.597 1.00 40.72 109 ASN A CA 1
ATOM 877 C C . ASN A 1 109 ? 16.274 -59.732 -34.134 1.00 40.72 109 ASN A C 1
ATOM 879 O O . ASN A 1 109 ? 16.642 -58.634 -33.712 1.00 40.72 109 ASN A O 1
ATOM 883 N N . GLU A 1 110 ? 15.671 -60.629 -33.356 1.00 38.75 110 GLU A N 1
ATOM 884 C CA . GLU A 1 110 ? 15.529 -60.550 -31.903 1.00 38.75 110 GLU A CA 1
ATOM 885 C C . GLU A 1 110 ? 16.899 -60.423 -31.215 1.00 38.75 110 GLU A C 1
ATOM 887 O O . GLU A 1 110 ? 17.812 -61.189 -31.512 1.00 38.75 110 GLU A O 1
ATOM 892 N N . ASN A 1 111 ? 17.023 -59.571 -30.189 1.00 36.31 111 ASN A N 1
ATOM 893 C CA . ASN A 1 111 ? 17.580 -60.061 -28.928 1.00 36.31 111 ASN A CA 1
ATOM 894 C C . ASN A 1 111 ? 17.259 -59.165 -27.725 1.00 36.31 111 ASN A C 1
ATOM 896 O O . ASN A 1 111 ? 17.476 -57.955 -27.711 1.00 36.31 111 ASN A O 1
ATOM 900 N N . SER A 1 112 ? 16.807 -59.848 -26.683 1.00 35.84 112 SER A N 1
ATOM 901 C CA . SER A 1 112 ? 16.779 -59.450 -25.283 1.00 35.84 112 SER A CA 1
ATOM 902 C C . SER A 1 112 ? 18.129 -58.909 -24.798 1.00 35.84 112 SER A C 1
ATOM 904 O O . SER A 1 112 ? 19.152 -59.561 -24.982 1.00 35.84 112 SER A O 1
ATOM 906 N N . SER A 1 113 ? 18.117 -57.813 -24.033 1.00 34.75 113 SER A N 1
ATOM 907 C CA . SER A 1 113 ? 18.900 -57.764 -22.790 1.00 34.75 113 SER A CA 1
ATOM 908 C C . SER A 1 113 ? 18.486 -56.594 -21.903 1.00 34.75 113 SER A C 1
ATOM 910 O O . SER A 1 113 ? 18.665 -55.426 -22.244 1.00 34.75 113 SER A O 1
ATOM 912 N N . LYS A 1 114 ? 17.995 -56.952 -20.715 1.00 36.59 114 LYS A N 1
ATOM 913 C CA . LYS A 1 114 ? 18.043 -56.143 -19.497 1.00 36.59 114 LYS A CA 1
ATOM 914 C C . LYS A 1 114 ? 19.470 -55.633 -19.264 1.00 36.59 114 LYS A C 1
ATOM 916 O O . LYS A 1 114 ? 20.415 -56.406 -19.414 1.00 36.59 114 LYS A O 1
ATOM 921 N N . LYS A 1 115 ? 19.612 -54.400 -18.781 1.00 34.28 115 LYS A N 1
ATOM 922 C CA . LYS A 1 115 ? 20.742 -54.013 -17.931 1.00 34.28 115 LYS A CA 1
ATOM 923 C C . LYS A 1 115 ? 20.242 -53.193 -16.751 1.00 34.28 115 LYS A C 1
ATOM 925 O O . LYS A 1 115 ? 19.920 -52.017 -16.874 1.00 34.28 115 LYS A O 1
ATOM 930 N N . GLU A 1 116 ? 20.161 -53.895 -15.629 1.00 29.98 116 GLU A N 1
ATOM 931 C CA . GLU A 1 116 ? 20.403 -53.368 -14.291 1.00 29.98 116 GLU A CA 1
ATOM 932 C C . GLU A 1 116 ? 21.801 -52.734 -14.245 1.00 29.98 116 GLU A C 1
ATOM 934 O O . GLU A 1 116 ? 22.716 -53.196 -14.931 1.00 29.98 116 GLU A O 1
ATOM 939 N N . ASN A 1 117 ? 21.969 -51.699 -13.425 1.00 31.20 117 ASN A N 1
ATOM 940 C CA . ASN A 1 117 ? 23.263 -51.376 -12.836 1.00 31.20 117 ASN A CA 1
ATOM 941 C C . ASN A 1 117 ? 23.024 -50.627 -11.519 1.00 31.20 117 ASN A C 1
ATOM 943 O O . ASN A 1 117 ? 22.912 -49.403 -11.489 1.00 31.20 117 ASN A O 1
ATOM 947 N N . ASP A 1 118 ? 22.922 -51.401 -10.441 1.00 33.12 118 ASP A N 1
ATOM 948 C CA . ASP A 1 118 ? 23.385 -50.987 -9.121 1.00 33.12 118 ASP A CA 1
ATOM 949 C C . ASP A 1 118 ? 24.909 -51.158 -9.091 1.00 33.12 118 ASP A C 1
ATOM 951 O O . ASP A 1 118 ? 25.400 -52.207 -9.506 1.00 33.12 118 ASP A O 1
ATOM 955 N N . GLN A 1 119 ? 25.652 -50.179 -8.568 1.00 33.59 119 GLN A N 1
ATOM 956 C CA . GLN A 1 119 ? 26.676 -50.431 -7.545 1.00 33.59 119 GLN A CA 1
ATOM 957 C C . GLN A 1 119 ? 27.308 -49.139 -7.014 1.00 33.59 119 GLN A C 1
ATOM 959 O O . GLN A 1 119 ? 27.720 -48.246 -7.751 1.00 33.59 119 GLN A O 1
ATOM 964 N N . ASN A 1 120 ? 27.377 -49.117 -5.686 1.00 31.41 120 ASN A N 1
ATOM 965 C CA . ASN A 1 120 ? 28.031 -48.163 -4.806 1.00 31.41 120 ASN A CA 1
ATOM 966 C C . ASN A 1 120 ? 29.556 -48.103 -5.003 1.00 31.41 120 ASN A C 1
ATOM 968 O O . ASN A 1 120 ? 30.185 -49.111 -5.318 1.00 31.41 120 ASN A O 1
ATOM 972 N N . SER A 1 121 ? 30.156 -46.975 -4.613 1.00 36.97 121 SER A N 1
ATOM 973 C CA . SER A 1 121 ? 31.456 -46.978 -3.931 1.00 36.97 121 SER A CA 1
ATOM 974 C C . SER A 1 121 ? 31.477 -45.890 -2.852 1.00 36.97 121 SER A C 1
ATOM 97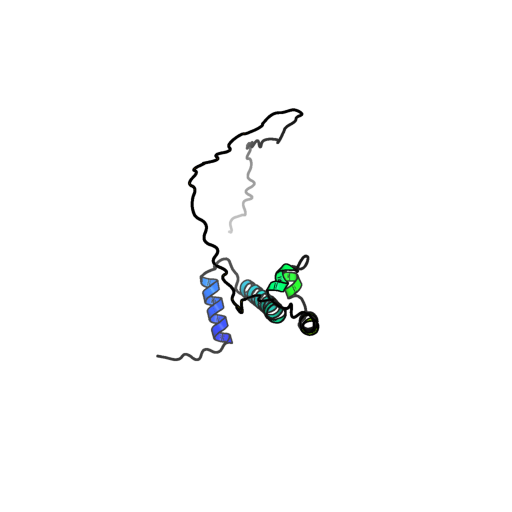6 O O . SER A 1 121 ? 31.505 -44.697 -3.156 1.00 36.97 121 SER A O 1
ATOM 978 N N . GLU A 1 122 ? 31.417 -46.334 -1.599 1.00 33.62 122 GLU A N 1
ATOM 979 C CA . GLU A 1 122 ? 31.774 -45.593 -0.387 1.00 33.62 122 GLU A CA 1
ATOM 980 C C . GLU A 1 122 ? 33.290 -45.639 -0.136 1.00 33.62 122 GLU A C 1
ATOM 982 O O . GLU A 1 122 ? 34.010 -46.403 -0.781 1.00 33.62 122 GLU A O 1
ATOM 987 N N . THR A 1 123 ? 33.685 -44.904 0.914 1.00 30.66 123 THR A N 1
ATOM 988 C CA . THR A 1 123 ? 34.937 -44.912 1.701 1.00 30.66 123 THR A CA 1
ATOM 989 C C . THR A 1 123 ? 36.120 -44.172 1.086 1.00 30.66 123 THR A C 1
ATOM 991 O O . THR A 1 123 ? 36.407 -44.309 -0.096 1.00 30.66 123 THR A O 1
ATOM 994 N N . ASP A 1 124 ? 36.901 -43.369 1.803 1.00 35.41 124 ASP A N 1
ATOM 995 C CA . ASP A 1 124 ? 36.944 -42.806 3.172 1.00 35.41 124 ASP A CA 1
ATOM 996 C C . ASP A 1 124 ? 38.097 -41.751 3.079 1.00 35.41 124 ASP A C 1
ATOM 998 O O . ASP A 1 124 ? 38.879 -41.792 2.130 1.00 35.41 124 ASP A O 1
ATOM 1002 N N . GLU A 1 125 ? 38.306 -40.721 3.905 1.00 35.47 125 GLU A N 1
ATOM 1003 C CA . GLU A 1 125 ? 38.541 -40.772 5.347 1.00 35.47 125 GLU A CA 1
ATOM 1004 C C . GLU A 1 125 ? 38.817 -39.335 5.880 1.00 35.47 125 GLU A C 1
ATOM 1006 O O . GLU A 1 125 ? 39.551 -38.578 5.246 1.00 35.47 125 GLU A O 1
ATOM 1011 N N . SER A 1 126 ? 38.271 -39.030 7.073 1.00 36.19 126 SER A N 1
ATOM 1012 C CA . SER A 1 126 ? 38.881 -38.331 8.239 1.00 36.19 126 SER A CA 1
ATOM 1013 C C . SER A 1 126 ? 39.488 -36.914 8.129 1.00 36.19 126 SER A C 1
ATOM 1015 O O . SER A 1 126 ? 40.250 -36.621 7.223 1.00 36.19 126 SER A O 1
ATOM 1017 N N . ILE A 1 127 ? 39.369 -35.959 9.071 1.00 43.06 127 ILE A N 1
ATOM 1018 C CA . ILE A 1 127 ? 38.914 -35.805 10.485 1.00 43.06 127 ILE A CA 1
ATOM 1019 C C . ILE A 1 127 ? 38.977 -34.264 10.774 1.00 43.06 127 ILE A C 1
ATOM 1021 O O . ILE A 1 127 ? 39.692 -33.570 10.059 1.00 43.06 127 ILE A O 1
ATOM 1025 N N . THR A 1 128 ? 38.261 -33.569 11.679 1.00 34.75 128 THR A N 1
ATOM 1026 C CA . THR A 1 128 ? 38.152 -33.654 13.158 1.00 34.75 128 THR A CA 1
ATOM 1027 C C . THR A 1 128 ? 37.155 -32.580 13.682 1.00 34.75 128 THR A C 1
ATOM 1029 O O . THR A 1 128 ? 37.265 -31.429 13.272 1.00 34.75 128 THR A O 1
ATOM 1032 N N . THR A 1 129 ? 36.231 -32.970 14.585 1.00 33.09 129 THR A N 1
ATOM 1033 C CA . THR A 1 129 ? 35.933 -32.422 15.952 1.00 33.09 129 THR A CA 1
ATOM 1034 C C . THR A 1 129 ? 35.909 -30.881 16.194 1.00 33.09 129 THR A C 1
ATOM 1036 O O . THR A 1 129 ? 36.803 -30.180 15.759 1.00 33.09 129 THR A O 1
ATOM 1039 N N . THR A 1 130 ? 34.987 -30.222 16.927 1.00 42.38 130 THR A N 1
ATOM 1040 C CA . THR A 1 130 ? 34.324 -30.525 18.218 1.00 42.38 130 THR A CA 1
ATOM 1041 C C . THR A 1 130 ? 33.059 -29.663 18.476 1.00 42.38 130 THR A C 1
ATOM 1043 O O . THR A 1 130 ? 33.042 -28.467 18.198 1.00 42.38 130 THR A O 1
ATOM 1046 N N . SER A 1 131 ? 32.065 -30.289 19.120 1.00 48.66 131 SER A N 1
ATOM 1047 C CA . SER A 1 131 ? 30.892 -29.779 19.877 1.00 48.66 131 SER A CA 1
ATOM 1048 C C . SER A 1 131 ? 31.203 -28.570 20.813 1.00 48.66 131 SER A C 1
ATOM 1050 O O . SER A 1 131 ? 32.353 -28.404 21.201 1.00 48.66 131 SER A O 1
ATOM 1052 N N . SER A 1 132 ? 30.297 -27.670 21.244 1.00 43.19 132 SER A N 1
ATOM 1053 C CA . SER A 1 132 ? 29.013 -27.915 21.930 1.00 43.19 132 SER A CA 1
ATOM 1054 C C . SER A 1 132 ? 28.115 -26.671 22.063 1.00 43.19 132 SER A C 1
ATOM 1056 O O . SER A 1 132 ? 28.581 -25.562 22.315 1.00 43.19 132 SER A O 1
ATOM 1058 N N . ILE A 1 133 ? 26.804 -26.916 22.014 1.00 57.69 133 ILE A N 1
ATOM 1059 C CA . ILE A 1 133 ? 25.705 -26.037 22.448 1.00 57.69 133 ILE A CA 1
ATOM 1060 C C . ILE A 1 133 ? 25.589 -26.089 23.985 1.00 57.69 133 ILE A C 1
ATOM 1062 O O . ILE A 1 133 ? 25.571 -27.197 24.528 1.00 57.69 133 ILE A O 1
ATOM 1066 N N . PRO A 1 134 ? 25.432 -24.960 24.704 1.00 53.50 134 PRO A N 1
ATOM 1067 C CA . PRO A 1 134 ? 25.019 -24.993 26.103 1.00 53.50 134 PRO A CA 1
ATOM 1068 C C . PRO A 1 134 ? 23.498 -25.050 26.271 1.00 53.50 134 PRO A C 1
ATOM 1070 O O . PRO A 1 134 ? 22.738 -24.215 25.781 1.00 53.50 134 PRO A O 1
ATOM 1073 N N . LEU A 1 135 ? 23.122 -26.079 27.016 1.00 44.84 135 LEU A N 1
ATOM 1074 C CA . LEU A 1 135 ? 21.826 -26.483 27.531 1.00 44.84 135 LEU A CA 1
ATOM 1075 C C . LEU A 1 135 ? 21.241 -25.465 28.533 1.00 44.84 135 LEU A C 1
ATOM 1077 O O . LEU A 1 135 ? 21.936 -24.950 29.406 1.00 44.84 135 LEU A O 1
ATOM 1081 N N . ILE A 1 136 ? 19.935 -25.225 28.420 1.00 45.50 136 ILE A N 1
ATOM 1082 C CA . ILE A 1 136 ? 19.090 -24.497 29.378 1.00 45.50 136 ILE A CA 1
ATOM 1083 C C . ILE A 1 136 ? 19.065 -25.174 30.759 1.00 45.50 136 ILE A C 1
ATOM 1085 O O . ILE A 1 136 ? 18.780 -26.363 30.859 1.00 45.50 136 ILE A O 1
ATOM 1089 N N . HIS A 1 137 ? 19.227 -24.385 31.826 1.00 52.44 137 HIS A N 1
ATOM 1090 C CA . HIS A 1 137 ? 18.770 -24.744 33.170 1.00 52.44 137 HIS A CA 1
ATOM 1091 C C . HIS A 1 137 ? 17.914 -23.617 33.757 1.00 52.44 137 HIS A C 1
ATOM 1093 O O . HIS A 1 137 ? 18.369 -22.497 33.975 1.00 52.44 137 HIS A O 1
ATOM 1099 N N . THR A 1 138 ? 16.651 -23.944 34.017 1.00 45.97 138 THR A N 1
ATOM 1100 C CA . THR A 1 138 ? 15.738 -23.207 34.890 1.00 45.97 138 THR A CA 1
ATOM 1101 C C . THR A 1 138 ? 16.154 -23.374 36.349 1.00 45.97 138 THR A C 1
ATOM 1103 O O . THR A 1 138 ? 16.462 -24.486 36.777 1.00 45.97 138 THR A O 1
ATOM 1106 N N . SER A 1 139 ? 16.062 -22.316 37.150 1.00 45.81 139 SER A N 1
ATOM 1107 C CA . SER A 1 139 ? 15.887 -22.433 38.601 1.00 45.81 139 SER A CA 1
ATOM 1108 C C . SER A 1 139 ? 15.012 -21.290 39.100 1.00 45.81 139 SER A C 1
ATOM 1110 O O . SER A 1 139 ? 15.349 -20.118 38.969 1.00 45.81 139 SER A O 1
ATOM 1112 N N . ASN A 1 140 ? 13.854 -21.675 39.630 1.00 47.59 140 ASN A N 1
ATOM 1113 C CA . ASN A 1 140 ? 12.971 -20.857 40.442 1.00 47.59 140 ASN A CA 1
ATOM 1114 C C . ASN A 1 140 ? 13.365 -21.058 41.914 1.00 47.59 140 ASN A C 1
ATOM 1116 O O . ASN A 1 140 ? 13.460 -22.199 42.358 1.00 47.59 140 ASN A O 1
ATOM 1120 N N . SER A 1 141 ? 13.556 -19.970 42.653 1.00 53.25 141 SER A N 1
ATOM 1121 C CA . SER A 1 141 ? 13.523 -19.905 44.123 1.00 53.25 141 SER A CA 1
ATOM 1122 C C . SER A 1 141 ? 13.236 -18.434 44.444 1.00 53.25 141 SER A C 1
ATOM 1124 O O . SER A 1 141 ? 14.013 -17.574 44.043 1.00 53.25 141 SER A O 1
ATOM 1126 N N . GLY A 1 142 ? 12.042 -18.053 44.912 1.00 48.66 142 GLY A N 1
ATOM 1127 C CA . GLY A 1 142 ? 11.669 -18.135 46.332 1.00 48.66 142 GLY A CA 1
ATOM 1128 C C . GLY A 1 142 ? 12.620 -17.234 47.123 1.00 48.66 142 GLY A C 1
ATOM 1129 O O . GLY A 1 142 ? 13.773 -17.609 47.279 1.00 48.66 142 GLY A O 1
ATOM 1130 N N . ASP A 1 143 ? 12.269 -15.989 47.464 1.00 53.53 143 ASP A N 1
ATOM 1131 C CA . ASP A 1 143 ? 11.426 -15.724 48.633 1.00 53.53 143 ASP A CA 1
ATOM 1132 C C . ASP A 1 143 ? 10.635 -14.401 48.606 1.00 53.53 143 ASP A C 1
ATOM 1134 O O . ASP A 1 143 ? 10.949 -13.425 47.927 1.00 53.53 143 ASP A O 1
ATOM 1138 N N . LYS A 1 144 ? 9.566 -14.428 49.402 1.00 53.88 144 LYS A N 1
ATOM 1139 C CA . LYS A 1 144 ? 8.449 -13.496 49.559 1.00 53.88 144 LYS A CA 1
ATOM 1140 C C . LYS A 1 144 ? 8.506 -12.902 50.967 1.00 53.88 144 LYS A C 1
ATOM 1142 O O . LYS A 1 144 ? 8.493 -13.709 51.882 1.00 53.88 144 LYS A O 1
ATOM 1147 N N . ILE A 1 145 ? 8.502 -11.572 51.150 1.00 47.12 145 ILE A N 1
ATOM 1148 C CA . ILE A 1 145 ? 8.119 -10.820 52.382 1.00 47.12 145 ILE A CA 1
ATOM 1149 C C . ILE A 1 145 ? 8.422 -9.313 52.157 1.00 47.12 145 ILE A C 1
ATOM 1151 O O . ILE A 1 145 ? 9.450 -9.018 51.568 1.00 47.12 145 ILE A O 1
ATOM 1155 N N . ILE A 1 146 ? 7.640 -8.281 52.516 1.00 51.72 146 ILE A N 1
ATOM 1156 C CA . ILE A 1 146 ? 6.489 -8.063 53.416 1.00 51.72 146 ILE A CA 1
ATOM 1157 C C . ILE A 1 146 ? 5.666 -6.860 52.899 1.00 51.72 146 ILE A C 1
ATOM 1159 O O . ILE A 1 146 ? 6.197 -5.953 52.262 1.00 51.72 146 ILE A O 1
ATOM 1163 N N . GLU A 1 147 ? 4.368 -6.880 53.205 1.00 52.72 147 GLU A N 1
ATOM 1164 C CA . GLU A 1 147 ? 3.394 -5.794 53.063 1.00 52.72 147 GLU A CA 1
ATOM 1165 C C . GLU A 1 147 ? 3.800 -4.463 53.727 1.00 52.72 147 GLU A C 1
ATOM 1167 O O . GLU A 1 147 ? 4.232 -4.446 54.876 1.00 52.72 147 GLU A O 1
ATOM 1172 N N . GLU A 1 148 ? 3.474 -3.330 53.094 1.00 48.34 148 GLU A N 1
ATOM 1173 C CA . GLU A 1 148 ? 3.204 -2.085 53.828 1.00 48.34 148 GLU A CA 1
ATOM 1174 C C . GLU A 1 148 ? 1.810 -1.563 53.451 1.00 48.34 148 GLU A C 1
ATOM 1176 O O . GLU A 1 148 ? 1.617 -0.786 52.514 1.00 48.34 148 GLU A O 1
ATOM 1181 N N . VAL A 1 149 ? 0.807 -2.032 54.194 1.00 52.16 149 VAL A N 1
ATOM 1182 C CA . VAL A 1 149 ? -0.570 -1.532 54.149 1.00 52.16 149 VAL A CA 1
ATOM 1183 C C . VAL A 1 149 ? -0.633 -0.250 54.985 1.00 52.16 149 VAL A C 1
ATOM 1185 O O . VAL A 1 149 ? -0.813 -0.285 56.202 1.00 52.16 149 VAL A O 1
ATOM 1188 N N . LYS A 1 150 ? -0.473 0.919 54.355 1.00 58.69 150 LYS A N 1
ATOM 1189 C CA . LYS A 1 150 ? -0.757 2.204 55.016 1.00 58.69 150 LYS A CA 1
ATOM 1190 C C . LYS A 1 150 ? -2.261 2.481 54.979 1.00 58.69 150 LYS A C 1
ATOM 1192 O O . LYS A 1 150 ? -2.811 2.967 53.996 1.00 58.69 150 LYS A O 1
ATOM 1197 N N . SER A 1 151 ? -2.910 2.137 56.087 1.00 57.00 151 SER A N 1
ATOM 1198 C CA . SER A 1 151 ? -4.283 2.495 56.452 1.00 57.00 151 SER A CA 1
ATOM 1199 C C . SER A 1 151 ? -4.545 4.006 56.312 1.00 57.00 151 SER A C 1
ATOM 1201 O O . SER A 1 151 ? -3.920 4.807 57.005 1.00 57.00 151 SER A O 1
ATOM 1203 N N . LEU A 1 152 ? -5.525 4.391 55.486 1.00 67.75 152 LEU A N 1
ATOM 1204 C CA . LEU A 1 152 ? -6.149 5.725 55.489 1.00 67.75 152 LEU A CA 1
ATOM 1205 C C . LEU A 1 152 ? -7.295 5.787 56.525 1.00 67.75 152 LEU A C 1
ATOM 1207 O O . LEU A 1 152 ? -7.948 4.771 56.773 1.00 67.75 152 LEU A O 1
ATOM 1211 N N . PRO A 1 153 ? -7.551 6.947 57.160 1.00 65.69 153 PRO A N 1
ATOM 1212 C CA . PRO A 1 153 ? -8.450 7.050 58.308 1.00 65.69 153 PRO A CA 1
ATOM 1213 C C . PRO A 1 153 ? -9.933 7.084 57.905 1.00 65.69 153 PRO A C 1
ATOM 1215 O O . PRO A 1 153 ? -10.302 7.596 56.849 1.00 65.69 153 PRO A O 1
ATOM 1218 N N . ARG A 1 154 ? -10.792 6.555 58.788 1.00 59.09 154 ARG A N 1
ATOM 1219 C CA . ARG A 1 154 ? -12.259 6.598 58.660 1.00 59.09 154 ARG A CA 1
ATOM 1220 C C . ARG A 1 154 ? -12.808 8.026 58.834 1.00 59.09 154 ARG A C 1
ATOM 1222 O O . ARG A 1 154 ? -12.272 8.770 59.657 1.00 59.09 154 ARG A O 1
ATOM 1229 N N . PRO A 1 155 ? -13.890 8.389 58.121 1.00 66.12 155 PRO A N 1
ATOM 1230 C CA . PRO A 1 155 ? -14.567 9.667 58.305 1.00 66.12 155 PRO A CA 1
ATOM 1231 C C . PRO A 1 155 ? -15.383 9.681 59.607 1.00 66.12 155 PRO A C 1
ATOM 1233 O O . PRO A 1 155 ? -15.823 8.631 60.080 1.00 66.12 155 PRO A O 1
ATOM 1236 N N . ARG A 1 156 ? -15.524 10.880 60.182 1.00 66.38 156 ARG A N 1
ATOM 1237 C CA . ARG A 1 156 ? -16.355 11.174 61.358 1.00 66.38 156 ARG A CA 1
ATOM 1238 C C . ARG A 1 156 ? -17.836 11.187 61.011 1.00 66.38 156 ARG A C 1
ATOM 1240 O O . ARG A 1 156 ? -18.149 11.592 59.870 1.00 66.38 156 ARG A O 1
#

Radius of gyration: 36.93 Å; chains: 1; bounding box: 76×73×110 Å

pLDDT: mean 70.65, std 24.6, range [29.98, 96.69]

Sequence (156 aa):
MIKYNIGEKKAKGLVYDFIIEQLPNTKRENLCKQTQRAIKIFNLFEKIGTDKIQYIKTFSANSISKFTNEELQKVIDYFSSNHDNSSTEISTTSGLSNHVTEISEHDDNENSSKKENDQNSETDESITTTSSIPLIHTSNSGDKIIEEVKSLPRPR